Protein AF-X1TYY7-F1 (afdb_monomer)

Organism: NCB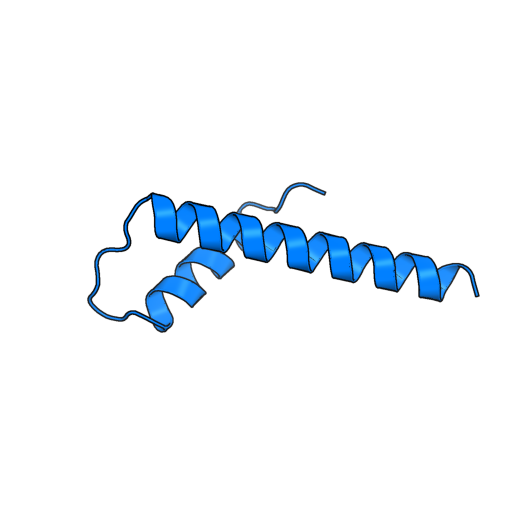I:txid412755

Solvent-accessible surface area (backbone atoms only — not comparable to full-atom values): 3155 Å² total; per-residue (Å²): 119,86,71,53,74,68,56,46,50,51,32,49,52,54,54,42,70,76,40,72,96,57,86,77,52,71,66,61,50,52,51,38,42,52,52,51,38,53,53,49,46,53,52,49,56,53,52,52,62,62,72,78,107

Structure (mmCIF, N/CA/C/O backbone):
data_AF-X1TYY7-F1
#
_entry.id   AF-X1TYY7-F1
#
loop_
_atom_site.group_PDB
_atom_site.id
_atom_site.type_symbol
_atom_site.label_atom_id
_atom_site.label_alt_id
_atom_site.label_comp_id
_atom_site.label_asym_id
_atom_site.label_entity_id
_atom_site.label_seq_id
_atom_site.pdbx_PDB_ins_code
_atom_site.Cartn_x
_atom_site.Cartn_y
_atom_site.Cartn_z
_atom_site.occupancy
_atom_site.B_iso_or_equiv
_atom_site.auth_seq_id
_atom_site.auth_comp_id
_atom_site.auth_asym_id
_atom_site.auth_atom_id
_atom_site.pdbx_PDB_model_num
ATOM 1 N N . MET A 1 1 ? -4.129 6.095 12.728 1.00 66.19 1 MET A N 1
ATOM 2 C CA . MET A 1 1 ? -2.741 5.803 13.195 1.00 66.19 1 MET A CA 1
ATOM 3 C C . MET A 1 1 ? -1.822 5.644 11.996 1.00 66.19 1 MET A C 1
ATOM 5 O O . MET A 1 1 ? -2.228 4.925 11.103 1.00 66.19 1 MET A O 1
ATOM 9 N N . LEU A 1 2 ? -0.613 6.219 11.966 1.00 77.75 2 LEU A N 1
ATOM 10 C CA . LEU A 1 2 ? 0.350 5.963 10.875 1.00 77.75 2 LEU A CA 1
ATOM 11 C C . L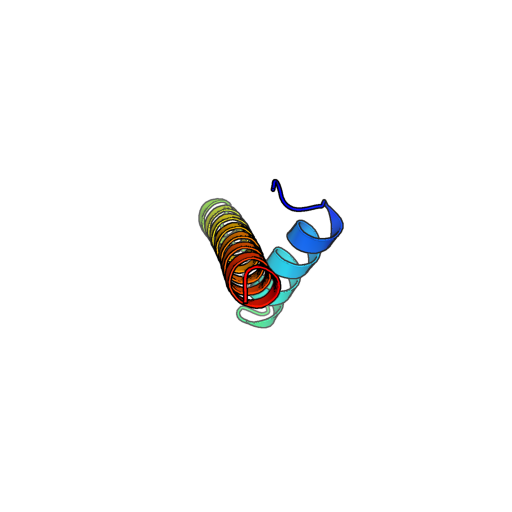EU A 1 2 ? 0.653 4.456 10.733 1.00 77.75 2 LEU A C 1
ATOM 13 O O . LEU A 1 2 ? 0.829 3.765 11.739 1.00 77.75 2 LEU A O 1
ATOM 17 N N . LEU A 1 3 ? 0.704 3.947 9.496 1.00 85.50 3 LEU A N 1
ATOM 18 C CA . LEU A 1 3 ? 1.062 2.556 9.210 1.00 85.50 3 LEU A CA 1
ATOM 19 C C . LEU A 1 3 ? 2.444 2.201 9.770 1.00 85.50 3 LEU A C 1
ATOM 21 O O . LEU A 1 3 ? 3.394 2.977 9.679 1.00 85.50 3 LEU A O 1
ATOM 25 N N . THR A 1 4 ? 2.570 0.974 10.277 1.00 91.56 4 THR A N 1
ATOM 26 C CA . THR A 1 4 ? 3.877 0.415 10.630 1.00 91.56 4 THR A CA 1
ATOM 27 C C . THR A 1 4 ? 4.681 0.094 9.363 1.00 91.56 4 THR A C 1
ATOM 29 O O . THR A 1 4 ? 4.088 -0.202 8.317 1.00 91.56 4 THR A O 1
ATOM 32 N N . PRO A 1 5 ? 6.025 0.074 9.439 1.00 92.06 5 PRO A N 1
ATOM 33 C CA . PRO A 1 5 ? 6.875 -0.301 8.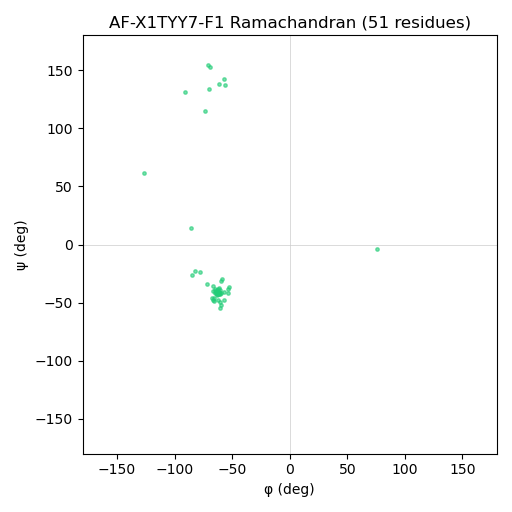306 1.00 92.06 5 PRO A CA 1
ATOM 34 C C . PRO A 1 5 ? 6.506 -1.657 7.682 1.00 92.06 5 PRO A C 1
ATOM 36 O O . PRO A 1 5 ? 6.524 -1.810 6.463 1.00 92.06 5 PRO A O 1
ATOM 39 N N . GLU A 1 6 ? 6.092 -2.627 8.501 1.00 93.25 6 GLU A N 1
ATOM 40 C CA . GLU A 1 6 ? 5.641 -3.943 8.032 1.00 93.25 6 GLU A CA 1
ATOM 41 C C . GLU A 1 6 ? 4.389 -3.855 7.153 1.00 93.25 6 GLU A C 1
ATOM 43 O O . GLU A 1 6 ? 4.310 -4.513 6.115 1.00 93.25 6 GLU A O 1
ATOM 48 N N . LYS A 1 7 ? 3.422 -3.004 7.516 1.00 91.69 7 LYS A N 1
ATOM 49 C CA . LYS A 1 7 ? 2.202 -2.815 6.717 1.00 91.69 7 LYS A CA 1
ATOM 50 C C . LYS A 1 7 ? 2.465 -2.057 5.424 1.00 91.69 7 LYS A C 1
ATOM 52 O O . LYS A 1 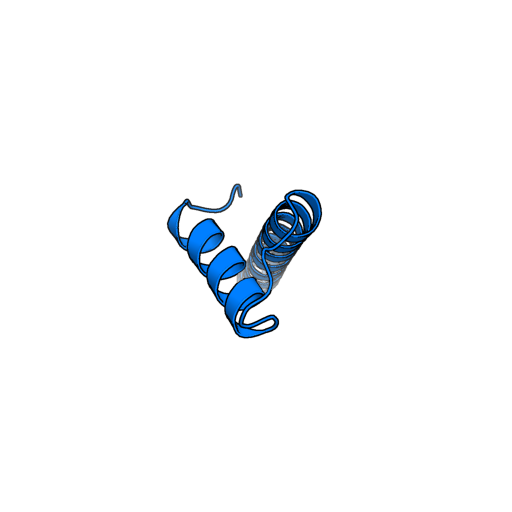7 ? 1.837 -2.363 4.412 1.00 91.69 7 LYS A O 1
ATOM 57 N N . ILE A 1 8 ? 3.410 -1.119 5.438 1.00 92.06 8 ILE A N 1
ATOM 58 C CA . ILE A 1 8 ? 3.887 -0.451 4.222 1.00 92.06 8 ILE A CA 1
ATOM 59 C C . ILE A 1 8 ? 4.486 -1.491 3.270 1.00 92.06 8 ILE A C 1
ATOM 61 O O . ILE A 1 8 ? 4.080 -1.564 2.111 1.00 92.06 8 ILE A O 1
ATOM 65 N N . LYS A 1 9 ? 5.378 -2.356 3.770 1.00 94.50 9 LYS A N 1
ATOM 66 C CA . LYS A 1 9 ? 5.970 -3.440 2.974 1.00 94.50 9 LYS A CA 1
ATOM 67 C C . LYS A 1 9 ? 4.897 -4.357 2.382 1.00 94.50 9 LYS A C 1
ATOM 69 O O . LYS A 1 9 ? 4.909 -4.599 1.179 1.00 94.50 9 LYS A O 1
ATOM 74 N N . GLN A 1 10 ? 3.927 -4.792 3.188 1.00 94.56 10 GLN A N 1
ATOM 75 C CA . GLN A 1 10 ? 2.817 -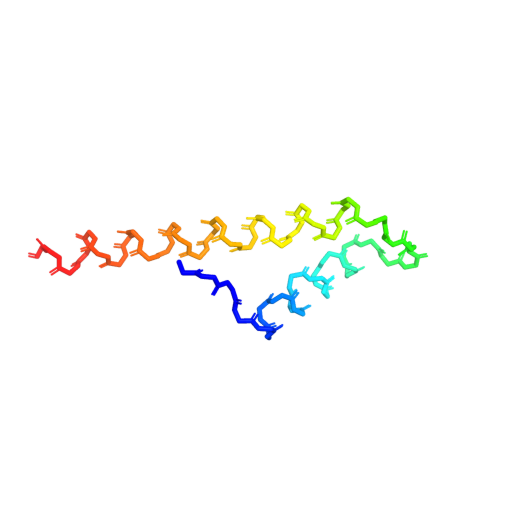5.622 2.708 1.00 94.56 10 GLN A CA 1
ATOM 76 C C . GLN A 1 10 ? 1.977 -4.932 1.624 1.00 94.56 10 GLN A C 1
ATOM 78 O O . GLN A 1 10 ? 1.548 -5.585 0.672 1.00 94.56 10 GLN A O 1
ATOM 83 N N . ALA A 1 11 ? 1.719 -3.626 1.742 1.00 93.25 11 ALA A N 1
ATOM 84 C CA . ALA A 1 11 ? 0.972 -2.877 0.732 1.00 93.25 11 ALA A CA 1
ATOM 85 C C . ALA A 1 11 ? 1.710 -2.860 -0.617 1.00 93.25 11 ALA A C 1
ATOM 87 O O . ALA A 1 11 ? 1.102 -3.126 -1.657 1.00 93.25 11 ALA A O 1
ATOM 88 N N . ILE A 1 12 ? 3.026 -2.632 -0.586 1.00 91.75 12 ILE A N 1
ATOM 89 C CA . ILE A 1 12 ? 3.886 -2.619 -1.775 1.00 91.75 12 ILE A CA 1
ATOM 90 C C . ILE A 1 12 ? 4.000 -4.021 -2.386 1.00 91.75 12 ILE A C 1
ATOM 92 O O . ILE A 1 12 ? 3.825 -4.178 -3.593 1.00 91.75 12 ILE A O 1
ATOM 96 N N . GLU A 1 13 ? 4.224 -5.057 -1.575 1.00 93.31 13 GLU A N 1
ATOM 97 C CA . GLU A 1 13 ? 4.289 -6.447 -2.048 1.00 93.31 13 GLU A CA 1
ATOM 98 C C . GLU A 1 13 ? 2.979 -6.883 -2.714 1.00 93.31 13 GLU A C 1
ATOM 100 O O . GLU A 1 13 ? 2.996 -7.518 -3.769 1.00 93.31 13 GLU A O 1
ATOM 105 N N . ASN A 1 14 ? 1.832 -6.507 -2.144 1.00 94.00 14 ASN A N 1
ATOM 106 C CA . ASN A 1 14 ? 0.530 -6.790 -2.743 1.00 94.00 14 ASN A CA 1
ATOM 107 C C . ASN A 1 14 ? 0.334 -6.064 -4.079 1.00 94.00 14 ASN A C 1
ATOM 109 O O . ASN A 1 14 ? -0.210 -6.653 -5.014 1.00 94.00 14 ASN A O 1
ATOM 113 N N . LEU A 1 15 ? 0.779 -4.809 -4.187 1.00 93.81 15 LEU A N 1
ATOM 114 C CA . LEU A 1 15 ? 0.742 -4.063 -5.443 1.00 93.81 15 LEU A CA 1
ATOM 115 C C . LEU A 1 15 ? 1.638 -4.716 -6.507 1.00 93.81 15 LEU A C 1
ATOM 117 O O . LEU A 1 15 ? 1.220 -4.859 -7.657 1.00 93.81 15 LEU A O 1
ATOM 121 N N . HIS A 1 16 ? 2.831 -5.167 -6.117 1.00 91.94 16 HIS A N 1
ATOM 122 C CA . HIS A 1 16 ? 3.773 -5.830 -7.015 1.00 91.94 16 HIS A CA 1
ATOM 123 C C . HIS A 1 16 ? 3.252 -7.192 -7.495 1.00 91.94 16 HIS A C 1
ATOM 125 O O . HIS A 1 16 ? 3.329 -7.501 -8.679 1.00 91.94 16 HIS A O 1
ATOM 131 N N . ARG A 1 17 ? 2.617 -7.978 -6.613 1.00 92.81 17 ARG A N 1
ATOM 132 C CA . ARG A 1 17 ? 1.961 -9.248 -6.983 1.00 92.81 17 ARG A CA 1
ATOM 133 C C . ARG A 1 17 ? 0.848 -9.078 -8.018 1.00 92.81 17 ARG A C 1
ATOM 135 O O . ARG A 1 17 ? 0.620 -9.988 -8.806 1.00 92.81 17 ARG A O 1
ATOM 142 N N . ARG A 1 18 ? 0.145 -7.940 -8.012 1.00 91.44 18 ARG A N 1
ATOM 143 C CA . ARG A 1 18 ? -0.902 -7.622 -9.001 1.00 91.44 18 ARG A CA 1
ATOM 144 C C . ARG A 1 18 ? -0.334 -7.172 -10.345 1.00 91.44 18 ARG A C 1
ATOM 146 O O . ARG A 1 18 ? -1.018 -7.309 -11.350 1.00 91.44 18 ARG A O 1
ATOM 153 N N . ASN A 1 19 ? 0.894 -6.656 -10.356 1.00 90.88 19 ASN A N 1
ATOM 154 C CA . ASN A 1 19 ? 1.574 -6.147 -11.544 1.00 90.88 19 ASN A CA 1
ATOM 155 C C . ASN A 1 19 ? 2.952 -6.817 -11.707 1.00 90.88 19 ASN A C 1
ATOM 157 O O . ASN A 1 19 ? 3.979 -6.133 -11.637 1.00 90.88 19 ASN A O 1
ATOM 161 N N . PRO A 1 20 ? 3.005 -8.152 -11.875 1.00 89.38 20 PRO A N 1
ATOM 162 C CA . PRO A 1 20 ? 4.270 -8.871 -11.952 1.00 89.38 20 PRO A CA 1
ATOM 163 C C . PRO A 1 20 ? 5.094 -8.400 -13.157 1.00 89.38 20 PRO A C 1
ATOM 165 O O . PRO A 1 20 ? 4.558 -8.175 -14.240 1.00 89.38 20 PRO A O 1
ATOM 168 N N . GLY A 1 21 ? 6.405 -8.236 -12.966 1.00 88.31 21 GLY A N 1
ATOM 169 C CA . GLY A 1 21 ? 7.330 -7.807 -14.024 1.00 88.31 21 GLY A CA 1
ATOM 170 C C . GLY A 1 21 ? 7.270 -6.315 -14.376 1.00 88.31 21 GLY A C 1
ATOM 171 O O . GLY A 1 21 ? 8.085 -5.849 -15.169 1.00 88.31 21 GLY A O 1
ATOM 172 N N . LYS A 1 22 ? 6.358 -5.546 -13.770 1.00 91.69 22 LYS A N 1
ATOM 173 C CA . LYS A 1 22 ? 6.293 -4.092 -13.927 1.00 91.69 22 LYS A CA 1
ATOM 174 C C . LYS A 1 22 ? 7.122 -3.408 -12.840 1.00 91.69 22 LYS A C 1
ATOM 176 O O . LYS A 1 22 ? 6.961 -3.684 -11.649 1.00 91.69 22 LYS A O 1
ATOM 181 N N . ILE A 1 23 ? 7.965 -2.460 -13.241 1.00 89.69 23 ILE A N 1
ATOM 182 C CA . ILE A 1 23 ? 8.551 -1.498 -12.303 1.00 89.69 23 ILE A CA 1
ATOM 183 C C . ILE A 1 23 ? 7.446 -0.510 -11.930 1.00 89.69 23 ILE A C 1
ATOM 185 O O . ILE A 1 23 ? 6.930 0.207 -12.786 1.00 89.69 23 ILE A O 1
ATOM 189 N N . LEU A 1 24 ? 7.053 -0.519 -10.659 1.00 89.62 24 LEU A N 1
ATOM 190 C CA . LEU A 1 24 ? 6.014 0.366 -10.142 1.00 89.62 24 LEU A CA 1
ATOM 191 C C . LEU A 1 24 ? 6.532 1.804 -10.099 1.00 89.62 24 LEU A C 1
ATOM 193 O O . LEU A 1 24 ? 7.639 2.055 -9.616 1.00 89.62 24 LEU 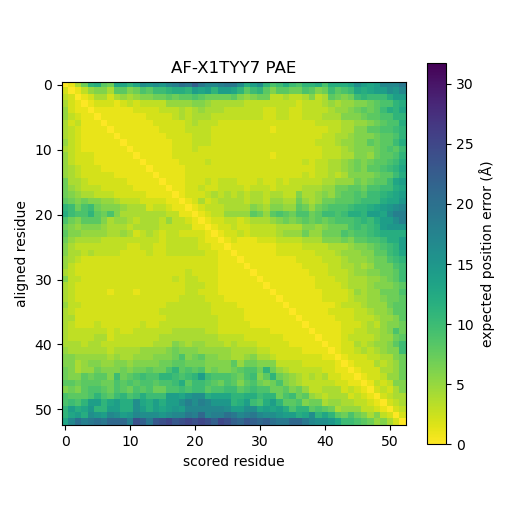A O 1
ATOM 197 N N . ALA A 1 25 ? 5.723 2.749 -10.569 1.00 94.31 25 ALA A N 1
ATOM 198 C CA . ALA A 1 25 ? 6.032 4.162 -10.420 1.00 94.31 25 ALA A CA 1
ATOM 199 C C . ALA A 1 25 ? 5.909 4.585 -8.948 1.00 94.31 25 ALA A C 1
ATOM 201 O O . ALA A 1 25 ? 5.101 4.040 -8.193 1.00 94.31 25 ALA A O 1
ATOM 202 N N . ALA A 1 26 ? 6.658 5.616 -8.546 1.00 93.81 26 ALA A N 1
ATOM 203 C CA . ALA A 1 26 ? 6.591 6.150 -7.184 1.00 93.81 26 ALA A CA 1
ATOM 204 C C . ALA A 1 26 ? 5.151 6.519 -6.778 1.00 93.81 26 ALA A C 1
ATOM 206 O O . ALA A 1 26 ? 4.733 6.242 -5.658 1.00 93.81 26 ALA A O 1
ATOM 2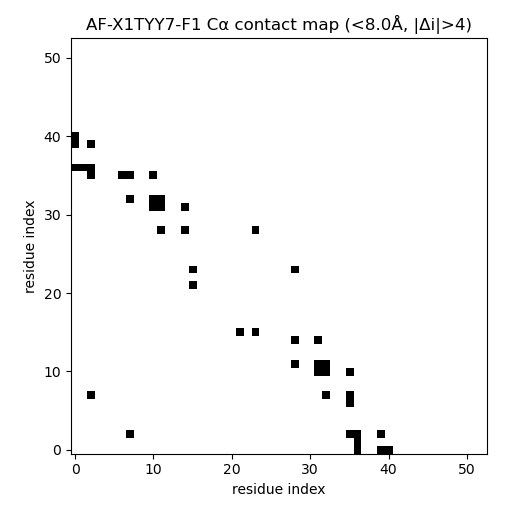07 N N . MET A 1 27 ? 4.366 7.074 -7.707 1.00 94.69 27 MET A N 1
ATOM 208 C CA . MET A 1 27 ? 2.970 7.437 -7.461 1.00 94.69 27 MET A CA 1
ATOM 209 C C . MET A 1 27 ? 2.088 6.220 -7.145 1.00 94.69 27 MET A C 1
ATOM 211 O O . MET A 1 27 ? 1.341 6.267 -6.173 1.00 94.69 27 MET A O 1
ATOM 215 N N . GLU A 1 28 ? 2.247 5.105 -7.869 1.00 93.62 28 GLU A N 1
ATOM 216 C CA . GLU A 1 28 ? 1.506 3.859 -7.601 1.00 93.62 28 GLU A CA 1
ATOM 217 C C . GLU A 1 28 ? 1.828 3.315 -6.196 1.00 93.62 28 GLU A C 1
ATOM 219 O O . GLU A 1 28 ? 0.952 2.826 -5.479 1.00 93.62 28 GLU A O 1
ATOM 224 N N . ILE A 1 29 ? 3.090 3.442 -5.769 1.00 93.31 29 ILE A N 1
ATOM 225 C CA . ILE A 1 29 ? 3.537 3.055 -4.426 1.00 93.31 29 ILE A CA 1
ATOM 226 C C . ILE A 1 29 ? 2.880 3.939 -3.359 1.00 93.31 29 ILE A C 1
ATOM 228 O O . ILE A 1 29 ? 2.324 3.415 -2.390 1.00 93.31 29 ILE A O 1
ATOM 232 N N . TYR A 1 30 ? 2.901 5.264 -3.534 1.00 94.56 30 TYR A N 1
ATOM 233 C CA . TYR A 1 30 ? 2.260 6.191 -2.596 1.00 94.56 30 TYR A CA 1
ATOM 234 C C . TYR A 1 30 ? 0.749 5.957 -2.495 1.00 94.56 30 TYR A C 1
ATOM 236 O O . TYR A 1 30 ? 0.212 5.937 -1.387 1.00 94.56 30 TYR A O 1
ATOM 244 N N . GLU A 1 31 ? 0.068 5.709 -3.616 1.00 94.81 31 GLU A N 1
ATOM 245 C CA . GLU A 1 31 ? -1.362 5.386 -3.632 1.00 94.81 31 GLU A CA 1
ATOM 246 C C . GLU A 1 31 ? -1.673 4.093 -2.868 1.00 94.81 31 GLU A C 1
ATOM 248 O O . GLU A 1 31 ? -2.616 4.052 -2.074 1.00 94.81 31 GLU A O 1
ATOM 253 N N . ALA A 1 32 ? -0.861 3.044 -3.038 1.00 93.75 32 ALA A N 1
ATOM 254 C CA . ALA A 1 32 ? -1.044 1.793 -2.302 1.00 93.75 32 ALA A CA 1
ATOM 255 C C . ALA A 1 32 ? -0.876 1.974 -0.785 1.00 93.75 32 ALA A C 1
ATOM 257 O O . ALA A 1 32 ? -1.648 1.406 -0.006 1.00 93.75 32 ALA A O 1
ATOM 258 N N . ILE A 1 33 ? 0.091 2.791 -0.359 1.00 93.44 33 ILE A N 1
ATOM 259 C CA . ILE A 1 33 ? 0.302 3.124 1.056 1.00 93.44 33 ILE A CA 1
ATOM 260 C C . ILE A 1 33 ? -0.887 3.927 1.599 1.00 93.44 33 ILE A C 1
ATOM 262 O O . ILE A 1 33 ? -1.419 3.591 2.659 1.00 93.44 33 ILE A O 1
ATOM 266 N N . ALA A 1 34 ? -1.352 4.941 0.864 1.00 93.44 34 ALA A N 1
ATOM 267 C CA . ALA A 1 34 ? -2.498 5.759 1.261 1.00 93.44 34 ALA A CA 1
ATOM 268 C C . ALA A 1 34 ? -3.784 4.922 1.393 1.00 93.44 34 ALA A C 1
ATOM 270 O O . ALA A 1 34 ? -4.535 5.062 2.361 1.00 93.44 34 ALA A O 1
ATOM 271 N N . LEU A 1 35 ? -4.011 3.988 0.465 1.00 92.94 35 LEU A N 1
ATOM 272 C CA . LEU A 1 35 ? -5.138 3.060 0.527 1.00 92.94 35 LEU A CA 1
ATOM 273 C C . LEU A 1 35 ? -5.040 2.118 1.735 1.00 92.94 35 LEU A C 1
ATOM 275 O O . LEU A 1 35 ? -6.043 1.858 2.406 1.00 92.94 35 LEU A O 1
ATOM 279 N N . ALA A 1 36 ? -3.846 1.597 2.027 1.00 92.50 36 ALA A N 1
ATOM 280 C CA . ALA A 1 36 ? -3.622 0.753 3.196 1.00 92.50 36 ALA A CA 1
ATOM 281 C C . ALA A 1 36 ? -3.895 1.518 4.503 1.00 92.50 36 ALA A C 1
ATOM 283 O O . ALA A 1 36 ? -4.579 0.991 5.383 1.00 92.50 36 ALA A O 1
ATOM 284 N N . GLN A 1 37 ? -3.454 2.775 4.587 1.00 91.62 37 GLN A N 1
ATOM 285 C CA . GLN A 1 37 ? -3.686 3.667 5.723 1.00 91.62 37 GLN A CA 1
ATOM 286 C C . GLN A 1 37 ? -5.185 3.892 5.952 1.00 91.62 37 GLN A C 1
ATOM 288 O O . GLN A 1 37 ? -5.711 3.612 7.029 1.00 91.62 37 GLN A O 1
ATOM 293 N N . TYR A 1 38 ? -5.900 4.285 4.899 1.00 91.31 38 TYR A N 1
ATOM 294 C CA . TYR A 1 38 ? -7.343 4.503 4.946 1.00 91.31 38 TYR A CA 1
ATOM 295 C C . TYR A 1 38 ? -8.125 3.263 5.403 1.00 91.31 38 TYR A C 1
ATOM 297 O O . TYR A 1 38 ? -9.074 3.354 6.188 1.00 91.31 38 TYR A O 1
ATOM 305 N N . ASN A 1 39 ? -7.733 2.081 4.924 1.00 90.69 39 ASN A N 1
ATOM 306 C CA . ASN A 1 39 ? -8.367 0.827 5.319 1.00 90.69 39 ASN A CA 1
ATOM 307 C C . ASN A 1 39 ? -8.128 0.493 6.795 1.00 90.69 39 ASN A C 1
ATOM 309 O O . ASN A 1 39 ? -9.022 -0.053 7.447 1.00 90.69 39 ASN A O 1
ATOM 313 N N . GLU A 1 40 ? -6.949 0.811 7.327 1.00 88.25 40 GLU A N 1
ATOM 314 C CA . GLU A 1 40 ? -6.648 0.634 8.744 1.00 88.25 40 GLU A CA 1
ATOM 315 C C . GLU A 1 40 ? -7.494 1.565 9.614 1.00 88.25 40 GLU A C 1
ATOM 317 O O . GLU A 1 40 ? -8.161 1.101 10.543 1.00 88.25 40 GLU A O 1
ATOM 322 N N . ASP A 1 41 ? -7.564 2.845 9.249 1.00 87.25 41 ASP A N 1
ATOM 323 C CA . ASP A 1 41 ? -8.362 3.833 9.976 1.00 87.25 41 ASP A CA 1
ATOM 324 C C . ASP A 1 41 ? -9.857 3.460 9.946 1.00 87.25 41 ASP A C 1
ATOM 326 O O . ASP A 1 41 ? -10.549 3.513 10.965 1.00 87.25 41 ASP A O 1
ATOM 330 N N . LYS A 1 42 ? -10.366 2.941 8.819 1.00 88.19 42 LYS A N 1
ATOM 331 C CA . LYS A 1 42 ? -11.732 2.389 8.742 1.00 88.19 42 LYS A CA 1
ATOM 332 C C . LYS A 1 42 ? -11.968 1.217 9.693 1.00 88.19 42 LYS A C 1
ATOM 334 O O . LYS A 1 42 ? -13.044 1.120 10.292 1.00 88.19 42 LYS A O 1
ATOM 339 N N . LYS A 1 43 ? -11.014 0.287 9.800 1.00 87.12 43 LYS A N 1
ATOM 340 C CA . LYS A 1 43 ? -11.115 -0.853 10.729 1.00 87.12 43 LYS A CA 1
ATOM 341 C C . LYS A 1 43 ? -11.109 -0.378 12.173 1.00 87.12 43 LYS A C 1
ATOM 343 O O . LYS A 1 43 ? -11.828 -0.940 12.997 1.00 87.12 43 LYS A O 1
ATOM 348 N N . GLU A 1 44 ? -10.306 0.633 12.477 1.00 82.75 44 GLU A N 1
ATOM 349 C CA . GLU A 1 44 ? -10.280 1.261 13.789 1.00 82.75 44 GLU A CA 1
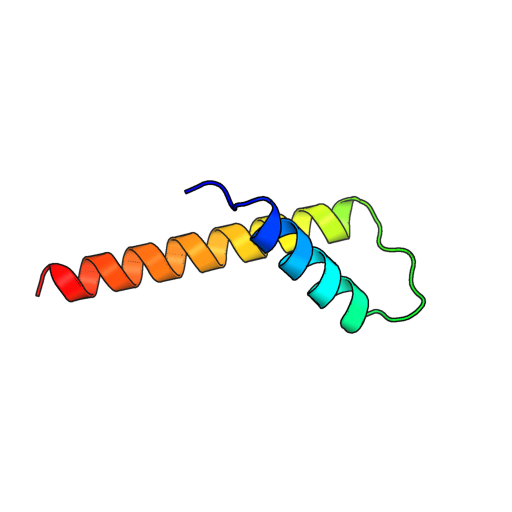ATOM 350 C C . GLU A 1 44 ? -11.653 1.856 14.120 1.00 82.75 44 GLU A C 1
ATOM 352 O O . GLU A 1 44 ? -12.276 1.413 15.081 1.00 82.75 44 GLU A O 1
ATOM 357 N N . VAL A 1 45 ? -12.210 2.723 13.269 1.00 81.25 45 VAL A N 1
ATOM 358 C CA . VAL A 1 45 ? -13.544 3.325 13.478 1.00 81.25 45 VAL A CA 1
ATOM 359 C C . VAL A 1 45 ? -14.634 2.269 13.708 1.00 81.25 45 VAL A C 1
ATOM 361 O O . VAL A 1 45 ? -15.474 2.425 14.596 1.00 81.25 45 VAL A O 1
ATOM 364 N N . LYS A 1 46 ? -14.625 1.165 12.948 1.00 81.19 46 LYS A N 1
ATOM 365 C CA . LYS A 1 46 ? -15.562 0.049 13.172 1.00 81.19 46 LYS A CA 1
ATOM 366 C C . LYS A 1 46 ? -15.384 -0.591 14.553 1.00 81.19 46 LYS A C 1
ATOM 368 O O . LYS A 1 46 ? -16.383 -0.862 15.213 1.00 81.19 46 LYS A O 1
ATOM 373 N N . ARG A 1 47 ? -14.140 -0.796 15.003 1.00 79.62 47 ARG A N 1
ATOM 374 C CA . ARG A 1 47 ? -13.840 -1.326 16.344 1.00 79.62 47 ARG A CA 1
ATOM 375 C C . ARG A 1 47 ? -14.335 -0.400 17.453 1.00 79.62 47 ARG A C 1
ATOM 377 O O . ARG A 1 47 ? -14.904 -0.896 18.418 1.00 79.62 47 ARG A O 1
ATOM 384 N N . TRP A 1 48 ? -14.180 0.916 17.304 1.00 73.81 48 TRP A N 1
ATOM 385 C CA . TRP A 1 48 ? -14.720 1.887 18.265 1.00 73.81 48 TRP A CA 1
ATOM 386 C C . TRP A 1 48 ? -16.247 1.815 18.344 1.00 73.81 48 TRP A C 1
ATOM 388 O O . TRP A 1 48 ? -16.793 1.652 19.430 1.00 73.81 48 TRP A O 1
ATOM 398 N N . LYS A 1 49 ? -16.942 1.810 17.197 1.00 73.94 49 LYS A N 1
ATOM 399 C CA . LYS A 1 49 ? -18.412 1.682 17.160 1.00 73.94 49 LYS A CA 1
ATOM 400 C C . LYS A 1 49 ? -18.934 0.395 17.806 1.00 73.94 49 LYS A C 1
ATOM 402 O O . LYS A 1 49 ? -20.051 0.389 18.307 1.00 73.94 49 LYS A O 1
ATOM 407 N N . GLN A 1 50 ? -18.156 -0.684 17.770 1.00 66.94 50 GLN A N 1
ATOM 408 C CA . GLN A 1 50 ? -18.545 -1.973 18.341 1.00 66.94 50 GLN A CA 1
ATOM 409 C C . GLN A 1 50 ? -18.248 -2.08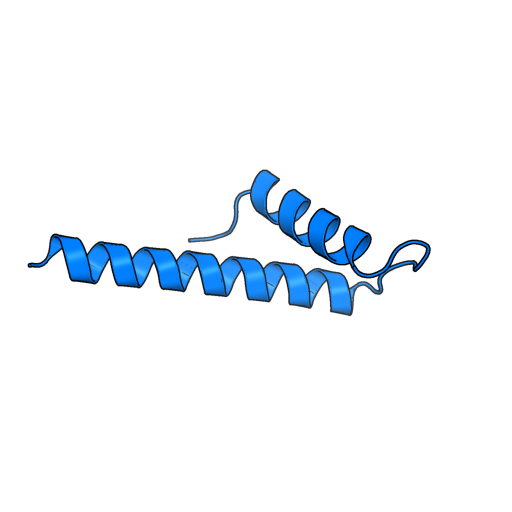8 19.842 1.00 66.94 50 GLN A C 1
ATOM 411 O O . GLN A 1 50 ? -18.933 -2.838 20.520 1.00 66.94 50 GLN A O 1
ATOM 416 N N . LYS A 1 51 ? -17.255 -1.351 20.359 1.00 64.12 51 LYS A N 1
ATOM 417 C CA . LYS A 1 51 ? -16.939 -1.288 21.797 1.00 64.12 51 LYS A CA 1
ATOM 418 C C . LYS A 1 51 ? -17.820 -0.310 22.579 1.00 64.12 51 LYS A C 1
ATOM 420 O O . LYS A 1 51 ? -17.921 -0.440 23.790 1.00 64.12 51 LYS A O 1
ATOM 425 N N . SER A 1 52 ? -18.417 0.677 21.912 1.00 63.12 52 SER A N 1
ATOM 426 C CA . SER A 1 52 ? -19.342 1.647 22.522 1.00 63.12 52 SER A CA 1
ATOM 427 C C . SER A 1 52 ? -20.798 1.160 22.584 1.00 63.12 52 SER A C 1
ATOM 429 O O . SER A 1 52 ? -21.696 1.978 22.773 1.00 63.12 52 SER A O 1
ATOM 431 N N . LYS A 1 53 ? -21.042 -0.136 22.372 1.00 54.78 53 LYS A N 1
ATOM 432 C CA . LYS A 1 53 ? -22.361 -0.772 22.349 1.00 54.78 53 LYS A CA 1
ATOM 433 C C . LYS A 1 53 ? -22.393 -1.896 23.372 1.00 54.78 53 LYS A C 1
ATOM 435 O O . LYS A 1 53 ? -23.467 -2.074 23.978 1.00 54.78 53 LYS A O 1
#

Foldseek 3Di:
DQDDPVLLVVLVVVLCVVVPPDDDDPVSSVVSNVVSVVVVVVVVVVVVVVVVD

Secondary structure (DSSP, 8-state):
-PPPHHHHHHHHHHHHHHSTT----HHHHHHHHHHHHHHHHHHHHHHHHHHT-

pLDDT: mean 87.4, std 9.44, range [54.78, 94.81]

Nearest PDB structures (foldseek):
  9dm1-assembly1_P  TM=6.199E-01  e=4.592E+00  Mycolicibacterium smegmatis MC2 155
  7lvf-assembly1_A  TM=6.327E-01  e=9.126E+00  Juglans regia

Mean predicted aligned error: 4.95 Å

Radius of gyration: 13.7 Å; Cα contacts (8 Å, |Δi|>4): 22; chains: 1; bounding box: 31×17×36 Å

Sequence (53 aa):
MLLTPEKIKQAIENLHRRNPGKILAAMEIYEAIALAQYNEDKKEVKRWKQKSK